Protein AF-A0A529JWV2-F1 (afdb_monomer_lite)

Foldseek 3Di:
DCLLQVHDLQVVCVVVPHPDSVVVQVVCCVVVVDGSVVSNVVSVVVVVVVPD

Sequence (52 aa):
PRLADGEPITRVAFDLGYDSVPAFITMFKRMLGASPRGYMRGSRDNIRVSNG

Secondary structure (DSSP, 8-state):
-TTTTT--HHHHHHHTT-S-HHHHHHHHHHHHSS-HHHHHHHHHHTTTTT--

pLDDT: mean 79.3, std 15.64, range [44.41, 95.69]

Radius of gyration: 12.28 Å; chains: 1; bounding box: 23×27×32 Å

Structure (mmCIF, N/CA/C/O backbone):
data_AF-A0A529JWV2-F1
#
_entry.id   AF-A0A529JWV2-F1
#
loop_
_atom_site.group_PDB
_atom_site.id
_atom_site.type_symbol
_atom_site.label_atom_id
_atom_site.label_alt_id
_atom_site.label_comp_id
_atom_site.label_asym_id
_atom_site.label_entity_id
_atom_site.label_seq_id
_atom_site.pdbx_PDB_ins_code
_atom_site.Cartn_x
_atom_site.Cartn_y
_atom_site.Cartn_z
_atom_site.occupancy
_atom_site.B_iso_or_equiv
_atom_site.auth_seq_id
_atom_site.auth_comp_id
_atom_site.auth_asym_id
_atom_site.auth_atom_id
_atom_site.pdbx_PDB_model_num
ATOM 1 N N . PRO A 1 1 ? -9.432 -9.528 -0.135 1.00 69.88 1 PRO A N 1
ATOM 2 C CA . PRO A 1 1 ? -8.471 -8.762 -0.970 1.00 69.88 1 PRO A CA 1
ATOM 3 C C . PRO A 1 1 ? -7.143 -8.689 -0.223 1.00 69.88 1 PRO A C 1
ATOM 5 O O . PRO A 1 1 ? -7.204 -8.462 0.973 1.00 69.88 1 PRO A O 1
ATOM 8 N N . ARG A 1 2 ? -5.981 -8.837 -0.874 1.00 79.69 2 ARG A N 1
ATOM 9 C CA . ARG A 1 2 ? -4.665 -9.078 -0.228 1.00 79.69 2 ARG A CA 1
ATOM 10 C C . ARG A 1 2 ? -4.391 -8.301 1.078 1.00 79.69 2 ARG A C 1
ATOM 12 O O . ARG A 1 2 ? -4.010 -8.884 2.085 1.00 79.69 2 ARG A O 1
ATOM 19 N N . LEU A 1 3 ? -4.658 -6.989 1.104 1.00 79.38 3 LEU A N 1
ATOM 20 C CA . LEU A 1 3 ? -4.507 -6.156 2.313 1.00 79.38 3 LEU A CA 1
ATOM 21 C C . LEU A 1 3 ? -5.499 -6.502 3.438 1.00 79.38 3 LEU A C 1
ATOM 23 O O . LEU A 1 3 ? -5.146 -6.442 4.613 1.00 79.38 3 LEU A O 1
ATOM 27 N N . ALA A 1 4 ? -6.734 -6.849 3.079 1.00 74.12 4 ALA A N 1
ATOM 28 C CA . ALA A 1 4 ? -7.752 -7.345 4.000 1.00 74.12 4 ALA A CA 1
ATOM 29 C C . ALA A 1 4 ? -7.450 -8.770 4.502 1.00 74.12 4 ALA A C 1
ATOM 31 O O . ALA A 1 4 ? -7.952 -9.163 5.550 1.00 74.12 4 ALA A O 1
ATOM 32 N N . ASP A 1 5 ? -6.583 -9.508 3.814 1.00 80.81 5 ASP A N 1
ATOM 33 C CA . AS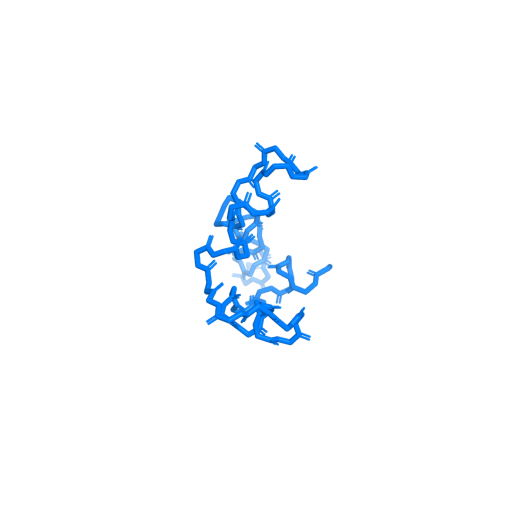P A 1 5 ? -6.146 -10.847 4.222 1.00 80.81 5 ASP A CA 1
ATOM 34 C C . ASP A 1 5 ? -4.890 -10.768 5.123 1.00 80.81 5 ASP A C 1
ATOM 36 O O . ASP A 1 5 ? -4.299 -11.777 5.496 1.00 80.81 5 ASP A O 1
ATOM 40 N N . GLY A 1 6 ? -4.485 -9.546 5.506 1.00 79.94 6 GLY A N 1
ATOM 41 C CA . GLY A 1 6 ? -3.382 -9.281 6.430 1.00 79.94 6 GLY A CA 1
ATOM 42 C C . GLY A 1 6 ? -2.014 -9.138 5.765 1.00 79.94 6 GLY A C 1
ATOM 43 O O . GLY A 1 6 ? -1.017 -8.960 6.469 1.00 79.94 6 GLY A O 1
ATOM 44 N N . GLU A 1 7 ? -1.942 -9.171 4.434 1.00 85.69 7 GLU A N 1
ATOM 45 C CA . GLU A 1 7 ? -0.665 -9.109 3.733 1.00 85.69 7 GLU A CA 1
ATOM 46 C C . GLU A 1 7 ? 0.033 -7.751 3.936 1.00 85.69 7 GLU A C 1
ATOM 48 O O . GLU A 1 7 ? -0.607 -6.704 3.789 1.00 85.69 7 GLU A O 1
ATOM 53 N N . PRO A 1 8 ? 1.340 -7.719 4.267 1.00 88.19 8 PRO A N 1
ATOM 54 C CA . PRO A 1 8 ? 2.047 -6.471 4.519 1.00 88.19 8 PRO A CA 1
ATOM 55 C C . PRO A 1 8 ? 1.944 -5.485 3.352 1.00 88.19 8 PRO A C 1
ATOM 57 O O . PRO A 1 8 ? 2.192 -5.835 2.199 1.00 88.19 8 PRO A O 1
ATOM 60 N N . ILE A 1 9 ? 1.666 -4.216 3.669 1.00 87.25 9 ILE A N 1
ATOM 61 C CA . ILE A 1 9 ? 1.559 -3.124 2.681 1.00 87.25 9 ILE A CA 1
ATOM 62 C C . ILE A 1 9 ? 2.817 -3.034 1.805 1.00 87.25 9 ILE A C 1
ATOM 64 O O . ILE A 1 9 ? 2.719 -2.737 0.621 1.00 87.25 9 ILE A O 1
ATOM 68 N N . THR A 1 10 ? 3.991 -3.309 2.377 1.00 91.62 10 THR A N 1
ATOM 69 C CA . THR A 1 10 ? 5.273 -3.352 1.661 1.00 91.62 10 THR A CA 1
ATOM 70 C C . THR A 1 10 ? 5.262 -4.363 0.519 1.00 91.62 10 THR A C 1
ATOM 72 O O . THR A 1 10 ? 5.643 -4.027 -0.595 1.00 91.62 10 THR A O 1
ATOM 75 N N . ARG A 1 11 ? 4.780 -5.580 0.781 1.00 92.25 11 ARG A N 1
ATOM 76 C CA . ARG A 1 11 ? 4.722 -6.667 -0.199 1.00 92.25 11 ARG A CA 1
ATOM 77 C C . ARG A 1 11 ? 3.731 -6.357 -1.313 1.00 92.25 11 ARG A C 1
ATOM 79 O O . ARG A 1 11 ? 4.069 -6.471 -2.482 1.00 92.25 11 ARG A O 1
ATOM 86 N N . VAL A 1 12 ? 2.548 -5.864 -0.950 1.00 91.25 12 VAL A N 1
ATOM 87 C CA . VAL A 1 12 ? 1.538 -5.453 -1.935 1.00 91.25 12 VAL A CA 1
ATOM 88 C C . VAL A 1 12 ? 2.046 -4.302 -2.815 1.00 91.25 12 VAL A C 1
ATOM 90 O O . VAL A 1 12 ? 1.779 -4.301 -4.010 1.00 91.25 12 VAL A O 1
ATOM 93 N N . ALA A 1 13 ? 2.800 -3.345 -2.261 1.00 93.50 13 ALA A N 1
ATOM 94 C CA . ALA A 1 13 ? 3.361 -2.239 -3.037 1.00 93.50 13 ALA A CA 1
ATOM 95 C C . ALA A 1 13 ? 4.377 -2.719 -4.089 1.00 93.50 13 ALA A C 1
ATOM 97 O O . ALA A 1 13 ? 4.265 -2.340 -5.255 1.00 93.50 13 ALA A O 1
ATOM 98 N N . PHE A 1 14 ? 5.330 -3.570 -3.702 1.00 95.06 14 PHE A N 1
ATOM 99 C CA . PHE A 1 14 ? 6.358 -4.055 -4.627 1.00 95.06 14 PHE A CA 1
ATOM 100 C C . PHE A 1 14 ? 5.807 -5.017 -5.683 1.00 95.06 14 PHE A C 1
ATOM 102 O O . PHE A 1 14 ? 6.180 -4.910 -6.847 1.00 95.06 14 PHE A O 1
ATOM 109 N N . ASP A 1 15 ? 4.856 -5.879 -5.325 1.00 94.50 15 ASP A N 1
ATOM 110 C CA . ASP A 1 15 ? 4.216 -6.789 -6.285 1.00 94.50 15 ASP A CA 1
ATOM 111 C C . ASP A 1 15 ? 3.417 -6.053 -7.370 1.00 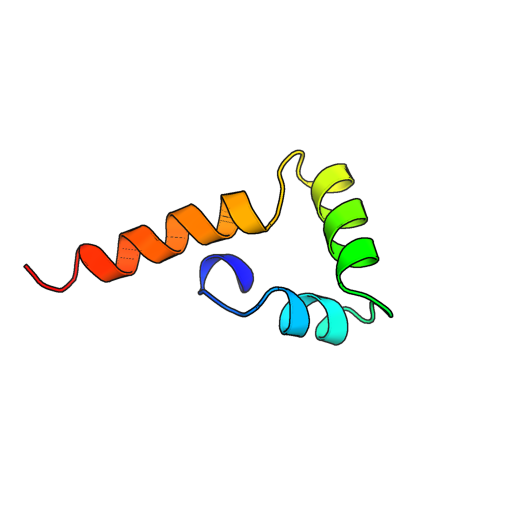94.50 15 ASP A C 1
ATOM 113 O O . ASP A 1 15 ? 3.206 -6.579 -8.459 1.00 94.50 15 ASP A O 1
ATOM 117 N N . LEU A 1 16 ? 2.961 -4.834 -7.075 1.00 91.25 16 LEU A N 1
ATOM 118 C CA . LEU A 1 16 ? 2.275 -3.961 -8.028 1.00 91.25 16 LEU A CA 1
ATOM 119 C C . LEU A 1 16 ? 3.242 -3.071 -8.828 1.00 91.25 16 LEU A C 1
ATOM 121 O O . LEU A 1 16 ? 2.784 -2.242 -9.612 1.00 91.25 16 LEU A O 1
ATOM 125 N N . GLY A 1 17 ? 4.557 -3.223 -8.633 1.00 95.00 17 GLY A N 1
ATOM 126 C CA . GLY A 1 17 ? 5.586 -2.488 -9.369 1.00 95.00 17 GLY A CA 1
ATOM 127 C C . GLY A 1 17 ? 5.844 -1.069 -8.864 1.00 95.00 17 GLY A C 1
ATOM 128 O O . GLY A 1 17 ? 6.384 -0.256 -9.606 1.00 95.00 17 GLY A O 1
ATOM 129 N N . TYR A 1 18 ? 5.458 -0.738 -7.627 1.00 95.69 18 TYR A N 1
ATOM 130 C CA . TYR A 1 18 ? 5.814 0.558 -7.052 1.00 95.69 18 TYR A CA 1
ATOM 131 C C . TYR A 1 18 ? 7.248 0.553 -6.538 1.00 95.69 18 TYR A C 1
ATOM 133 O O . TYR A 1 18 ? 7.617 -0.277 -5.708 1.00 95.69 18 TYR A O 1
ATOM 141 N N . ASP A 1 19 ? 8.000 1.585 -6.907 1.00 92.75 19 ASP A N 1
ATOM 142 C CA . ASP A 1 19 ? 9.365 1.797 -6.416 1.00 92.75 19 ASP A CA 1
ATOM 143 C C . ASP A 1 19 ? 9.416 2.114 -4.913 1.00 92.75 19 ASP A C 1
ATOM 145 O O . ASP A 1 19 ? 10.469 2.046 -4.280 1.00 92.75 19 ASP A O 1
ATOM 149 N N . SER A 1 20 ? 8.280 2.496 -4.310 1.00 94.94 20 SER A N 1
ATOM 150 C CA . SER A 1 20 ? 8.215 2.790 -2.881 1.00 94.94 20 SER A CA 1
ATOM 151 C C . SER A 1 20 ? 6.820 2.632 -2.265 1.00 94.94 20 SER A C 1
ATOM 153 O O . SER A 1 20 ? 5.780 2.883 -2.880 1.00 94.94 20 SER A O 1
ATOM 155 N N . VAL A 1 21 ? 6.801 2.295 -0.972 1.00 92.50 21 VAL A N 1
ATOM 156 C CA . VAL A 1 21 ? 5.573 2.191 -0.166 1.00 92.50 21 VAL A CA 1
ATOM 157 C C . VAL A 1 21 ? 4.797 3.517 -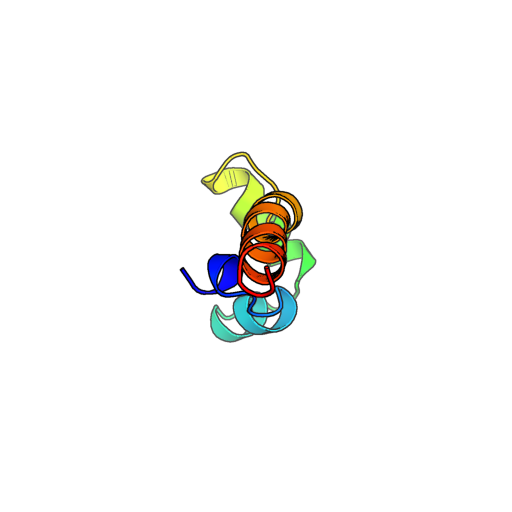0.065 1.00 92.50 21 VAL A C 1
ATOM 159 O O . VAL A 1 21 ? 3.568 3.488 -0.164 1.00 92.50 21 VAL A O 1
ATOM 162 N N . PRO A 1 22 ? 5.435 4.696 0.110 1.00 93.94 22 PRO A N 1
ATOM 163 C CA . PRO A 1 22 ? 4.715 5.970 0.129 1.00 93.94 22 PRO A CA 1
ATOM 164 C C . PRO A 1 22 ? 4.012 6.301 -1.196 1.00 93.94 22 PRO A C 1
ATOM 166 O O .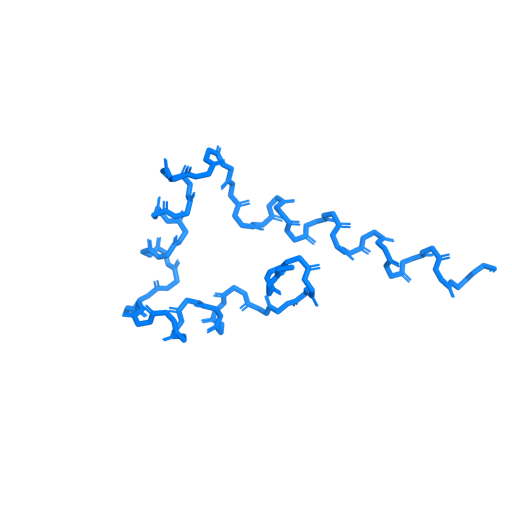 PRO A 1 22 ? 2.918 6.874 -1.163 1.00 93.94 22 PRO A O 1
ATOM 169 N N . ALA A 1 23 ? 4.585 5.914 -2.345 1.00 93.56 23 ALA A N 1
ATOM 170 C CA . ALA A 1 23 ? 3.947 6.096 -3.652 1.00 93.56 23 ALA A CA 1
ATOM 171 C C . ALA A 1 23 ? 2.650 5.277 -3.747 1.00 93.56 23 ALA A C 1
ATOM 173 O O . ALA A 1 23 ? 1.594 5.825 -4.075 1.00 93.56 23 ALA A O 1
ATOM 174 N N . PHE A 1 24 ? 2.702 4.010 -3.323 1.00 94.12 24 PHE A N 1
ATOM 175 C CA . PHE A 1 24 ? 1.518 3.158 -3.222 1.00 94.12 24 PHE A CA 1
ATOM 176 C C . PHE A 1 24 ? 0.454 3.750 -2.283 1.00 94.12 24 PHE A C 1
ATOM 178 O O . PHE A 1 24 ? -0.707 3.869 -2.662 1.00 94.12 24 PHE A O 1
ATOM 185 N N . ILE A 1 25 ? 0.829 4.188 -1.072 1.00 92.19 25 ILE A N 1
ATOM 186 C CA . ILE A 1 25 ? -0.121 4.783 -0.110 1.00 92.19 25 ILE A CA 1
ATOM 187 C C . ILE A 1 25 ? -0.792 6.036 -0.687 1.00 92.19 25 ILE A C 1
ATOM 189 O O . ILE A 1 25 ? -1.983 6.260 -0.455 1.00 92.19 25 ILE A O 1
ATOM 193 N N . THR A 1 26 ? -0.039 6.858 -1.417 1.00 93.94 26 THR A N 1
ATOM 194 C CA . THR A 1 26 ? -0.557 8.083 -2.039 1.00 93.94 26 THR A CA 1
ATOM 195 C C . THR A 1 26 ? -1.582 7.758 -3.123 1.00 93.94 26 THR A C 1
ATOM 197 O O . THR A 1 26 ? -2.675 8.327 -3.110 1.00 93.94 26 THR A O 1
ATOM 200 N N . MET A 1 27 ? -1.272 6.810 -4.015 1.00 93.00 27 MET A N 1
ATOM 201 C CA . MET A 1 27 ? -2.203 6.338 -5.046 1.00 93.00 27 MET A CA 1
ATOM 202 C C . MET A 1 27 ? -3.449 5.695 -4.425 1.00 93.00 27 MET A C 1
ATOM 204 O O . MET A 1 27 ? -4.569 6.073 -4.764 1.00 93.00 27 MET A O 1
ATOM 208 N N . PHE A 1 28 ? -3.265 4.808 -3.445 1.00 91.75 28 PHE A N 1
ATOM 209 C CA . PHE A 1 28 ? -4.354 4.106 -2.769 1.00 91.75 28 PHE A CA 1
ATOM 210 C C . PHE A 1 28 ? -5.343 5.083 -2.126 1.00 91.75 28 PHE A C 1
ATOM 212 O O . PHE A 1 28 ? -6.549 4.957 -2.311 1.00 91.75 28 PHE A O 1
ATOM 219 N N . LYS A 1 29 ? -4.843 6.106 -1.418 1.00 90.31 29 LYS A N 1
ATOM 220 C CA . LYS A 1 29 ? -5.693 7.155 -0.834 1.00 90.31 29 LYS A CA 1
ATOM 221 C C . LYS A 1 29 ? -6.454 7.947 -1.895 1.00 90.31 29 LYS A C 1
ATOM 223 O O . LYS A 1 29 ? -7.617 8.260 -1.673 1.00 90.31 29 LYS A O 1
ATOM 228 N N . ARG A 1 30 ? -5.818 8.276 -3.027 1.00 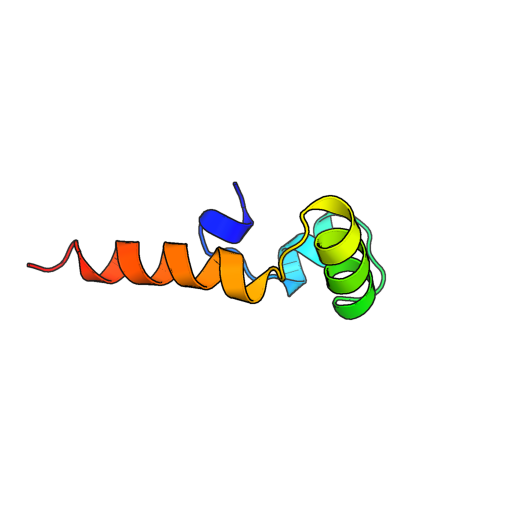91.12 30 ARG A N 1
ATOM 229 C CA . ARG A 1 30 ? -6.481 8.991 -4.132 1.00 91.12 30 ARG A CA 1
ATOM 230 C C . ARG A 1 30 ? -7.602 8.164 -4.757 1.00 91.12 30 ARG A C 1
ATOM 232 O O . ARG A 1 30 ? -8.635 8.731 -5.083 1.00 91.12 30 ARG A O 1
ATOM 239 N N . MET A 1 31 ? -7.404 6.855 -4.914 1.00 90.06 31 MET A N 1
ATOM 240 C CA . MET A 1 31 ? -8.388 5.981 -5.561 1.00 90.06 31 MET A CA 1
ATOM 241 C C . MET A 1 31 ? -9.505 5.506 -4.631 1.00 90.06 31 MET A C 1
ATOM 243 O O . MET A 1 31 ? -10.646 5.398 -5.063 1.00 90.06 31 MET A O 1
ATOM 247 N N . LEU A 1 32 ? -9.194 5.207 -3.367 1.00 86.06 32 LEU A N 1
ATOM 248 C CA . LEU A 1 32 ? -10.124 4.562 -2.429 1.00 86.06 32 LEU A CA 1
ATOM 249 C C . LEU A 1 32 ? -10.582 5.485 -1.292 1.00 86.06 32 LEU A C 1
ATOM 251 O O . LEU A 1 32 ? -11.341 5.061 -0.425 1.00 86.06 32 LEU A O 1
ATOM 255 N N . GLY A 1 33 ? -10.089 6.725 -1.239 1.00 87.00 33 GLY A N 1
ATOM 256 C CA . GLY A 1 33 ? -10.465 7.730 -0.236 1.00 87.00 33 GLY A CA 1
ATOM 257 C C . GLY A 1 33 ? -9.952 7.466 1.187 1.00 87.00 33 GLY A C 1
ATOM 258 O O . GLY A 1 33 ? -10.029 8.345 2.041 1.00 87.00 33 GLY A O 1
ATOM 259 N N . ALA A 1 34 ? -9.387 6.286 1.461 1.00 81.62 34 ALA A N 1
ATOM 260 C CA . ALA A 1 34 ? -8.922 5.874 2.783 1.00 81.62 34 ALA A CA 1
ATOM 261 C C . ALA A 1 34 ? -7.479 5.355 2.751 1.00 81.62 34 ALA A C 1
ATOM 263 O O . ALA A 1 34 ? -6.969 4.922 1.724 1.00 81.62 34 ALA A O 1
ATOM 264 N N . SER A 1 35 ? -6.787 5.391 3.895 1.00 82.56 35 SER A N 1
ATOM 265 C CA . SER A 1 35 ? -5.424 4.850 3.989 1.00 82.56 35 SER A CA 1
ATOM 266 C C . SER A 1 35 ? -5.417 3.316 4.111 1.00 82.56 35 SER A C 1
ATOM 268 O O . SER A 1 35 ? -6.272 2.772 4.817 1.00 82.56 35 SER A O 1
ATOM 270 N N . PRO A 1 36 ? -4.408 2.609 3.558 1.00 77.50 36 PRO A N 1
ATOM 271 C CA . PRO A 1 36 ? -4.285 1.153 3.702 1.00 77.50 36 PRO A CA 1
ATOM 272 C C . PRO A 1 36 ? -4.256 0.682 5.162 1.00 77.50 36 PRO A C 1
ATOM 274 O O . PRO A 1 36 ? -4.815 -0.356 5.493 1.00 77.50 36 PRO A O 1
ATOM 277 N N . ARG A 1 37 ? -3.658 1.472 6.069 1.00 76.31 37 ARG A N 1
ATOM 278 C CA . ARG A 1 37 ? -3.620 1.170 7.513 1.00 76.31 37 ARG A CA 1
ATOM 279 C C . ARG A 1 37 ? -5.014 1.103 8.144 1.00 76.31 37 ARG A C 1
ATOM 281 O O . ARG A 1 37 ? -5.224 0.278 9.027 1.00 76.31 37 ARG A O 1
ATOM 288 N N . GLY A 1 38 ? -5.944 1.953 7.702 1.00 71.50 38 GLY A N 1
ATOM 289 C CA . GLY A 1 38 ? -7.344 1.895 8.135 1.00 71.50 38 GLY A CA 1
ATOM 290 C C . GLY A 1 38 ? -8.030 0.622 7.641 1.00 71.50 38 GLY A C 1
ATOM 291 O O . GLY A 1 38 ? -8.732 -0.028 8.407 1.00 71.50 38 GLY A O 1
ATOM 292 N N . TYR A 1 39 ? -7.721 0.215 6.407 1.00 71.31 39 TYR A N 1
ATOM 293 C CA . TYR A 1 39 ? -8.223 -1.018 5.797 1.00 71.31 39 TYR A CA 1
ATOM 294 C C . TYR A 1 39 ? -7.733 -2.278 6.534 1.00 71.31 39 TYR A C 1
ATOM 296 O O . TYR A 1 39 ? -8.519 -3.169 6.834 1.00 71.31 39 TYR A O 1
ATOM 304 N N . MET A 1 40 ? -6.452 -2.323 6.921 1.00 71.31 40 MET A N 1
ATOM 305 C CA . MET A 1 40 ? -5.876 -3.459 7.661 1.00 71.31 40 MET A CA 1
ATOM 306 C C . MET A 1 40 ? -6.369 -3.578 9.109 1.00 71.31 40 MET A C 1
ATOM 308 O O . MET A 1 40 ? -6.257 -4.646 9.714 1.00 71.31 40 MET A O 1
ATOM 312 N N . ARG A 1 41 ? -6.874 -2.492 9.711 1.00 65.81 41 ARG A N 1
ATOM 313 C CA . ARG A 1 41 ? -7.366 -2.530 11.096 1.00 65.81 41 ARG A CA 1
ATOM 314 C C . ARG A 1 41 ? -8.641 -3.372 11.221 1.00 65.81 41 ARG A C 1
ATOM 316 O O . ARG A 1 41 ? -8.788 -4.026 12.245 1.00 65.81 41 ARG A O 1
ATOM 323 N N . GLY A 1 42 ? -9.479 -3.427 10.180 1.00 58.25 42 GLY A N 1
ATOM 324 C CA . GLY A 1 42 ? -10.657 -4.306 10.139 1.00 58.25 42 GLY A CA 1
ATOM 325 C C . GLY A 1 42 ? -10.299 -5.798 10.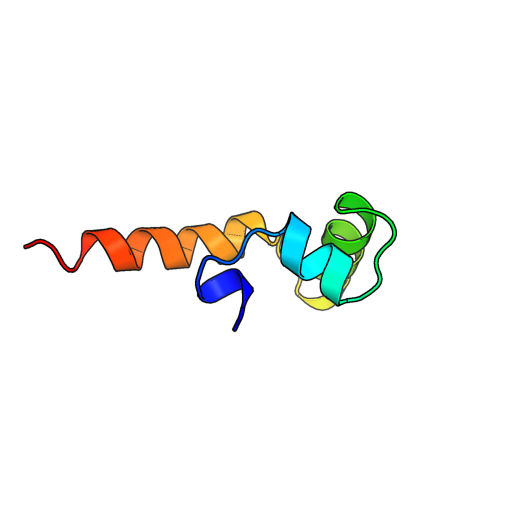138 1.00 58.25 42 GLY A C 1
ATOM 326 O O . GLY A 1 42 ? -10.961 -6.595 10.790 1.00 58.25 42 GLY A O 1
ATOM 327 N N . SER A 1 43 ? -9.188 -6.176 9.504 1.00 55.50 43 SER A N 1
ATOM 328 C CA . SER A 1 43 ? -8.740 -7.577 9.423 1.00 55.50 43 SER A CA 1
ATOM 329 C C . SER A 1 43 ? -8.110 -8.109 10.707 1.00 55.50 43 SER A C 1
ATOM 331 O O . SER A 1 43 ? -8.160 -9.304 10.982 1.00 55.50 43 SER A O 1
ATOM 333 N N . ARG A 1 44 ? -7.509 -7.227 11.516 1.00 54.19 44 ARG A N 1
ATOM 334 C CA . ARG A 1 44 ? -6.922 -7.603 12.815 1.00 54.19 44 ARG A CA 1
ATOM 335 C C . ARG A 1 44 ? -7.966 -7.886 13.892 1.00 54.19 44 ARG A C 1
ATOM 337 O O . ARG A 1 44 ? -7.620 -8.497 14.902 1.00 54.19 44 ARG A O 1
ATOM 344 N N . ASP A 1 45 ? -9.197 -7.432 13.690 1.00 53.53 45 ASP A N 1
ATOM 345 C CA . ASP A 1 45 ? -10.315 -7.726 14.584 1.00 53.53 45 ASP A CA 1
ATOM 346 C C . ASP A 1 45 ? -10.834 -9.155 14.355 1.00 53.53 45 ASP A C 1
ATOM 348 O O . ASP A 1 45 ? -11.050 -9.895 15.308 1.00 53.53 45 ASP A O 1
ATOM 352 N N . ASN A 1 46 ? -10.841 -9.616 13.099 1.00 52.28 46 ASN A N 1
ATOM 353 C CA . ASN A 1 46 ? -11.292 -10.958 12.715 1.00 52.28 46 ASN A CA 1
ATOM 354 C C . ASN A 1 46 ? -10.437 -12.115 13.287 1.00 52.28 46 ASN A C 1
ATOM 356 O O . ASN A 1 46 ? -10.898 -13.247 13.341 1.00 52.28 46 ASN A O 1
ATOM 360 N N . ILE A 1 47 ? -9.202 -11.854 13.738 1.00 55.22 47 ILE A N 1
ATOM 361 C CA . ILE A 1 47 ? -8.341 -12.858 14.404 1.00 55.22 47 ILE A CA 1
ATOM 362 C C . ILE A 1 47 ? -8.696 -13.009 15.893 1.00 55.22 47 ILE A C 1
ATOM 364 O O . ILE A 1 47 ? -8.435 -14.051 16.490 1.00 55.22 47 ILE A O 1
ATOM 368 N N . ARG A 1 48 ? -9.305 -11.988 16.511 1.00 56.12 48 ARG A N 1
ATOM 369 C CA . ARG A 1 48 ? -9.673 -12.020 17.936 1.00 56.12 48 ARG A CA 1
ATOM 370 C C . ARG A 1 48 ? -10.998 -12.734 18.201 1.00 56.12 48 ARG A C 1
ATOM 372 O O . ARG A 1 48 ? -11.224 -13.146 19.331 1.00 56.12 48 ARG A O 1
ATOM 379 N N . VAL A 1 49 ? -11.839 -12.905 17.181 1.00 56.09 49 VAL A N 1
ATOM 380 C CA . VAL A 1 49 ? -13.172 -13.526 17.310 1.00 56.09 49 VAL A CA 1
ATOM 381 C C . VAL A 1 49 ? -13.149 -15.054 17.158 1.00 56.09 49 VAL A C 1
ATOM 383 O O . VAL A 1 49 ? -14.157 -15.702 17.401 1.00 56.09 49 VAL A O 1
ATOM 386 N N . SER A 1 50 ? -12.004 -15.646 16.806 1.00 51.28 50 SER A N 1
ATOM 387 C CA . SER A 1 50 ? -11.866 -17.097 16.587 1.00 51.28 50 SER A CA 1
ATOM 388 C C . SER A 1 50 ? -11.245 -17.854 17.769 1.00 51.28 50 SER A C 1
ATOM 390 O O . SER A 1 50 ? -10.892 -19.020 17.622 1.00 51.28 50 SER A O 1
ATOM 392 N N . ASN A 1 51 ? -11.063 -17.199 18.921 1.00 46.47 51 ASN A N 1
ATOM 393 C CA . ASN A 1 51 ? -10.499 -17.805 20.133 1.00 46.47 51 ASN A CA 1
ATOM 394 C C . ASN A 1 51 ? -11.368 -17.504 21.369 1.00 46.47 51 ASN A C 1
ATOM 396 O O . ASN A 1 51 ? -10.862 -17.032 22.391 1.00 46.47 51 ASN A O 1
ATOM 400 N N . GLY A 1 52 ? -12.676 -17.727 21.230 1.00 44.41 52 GLY A N 1
ATOM 401 C CA . GLY A 1 52 ? -13.674 -17.711 22.300 1.00 44.41 52 GLY A CA 1
ATOM 402 C C . GLY A 1 52 ? -14.503 -18.982 22.258 1.00 44.41 52 GLY A C 1
ATOM 403 O O . GLY A 1 52 ? -14.816 -19.415 21.127 1.00 44.41 52 GLY A O 1
#